Protein AF-A0AAD7VWS1-F1 (afdb_monomer_lite)

InterPro domains:
  IPR057203 Domain of unknown function DUF7881 [PF25324] (8-81)

Foldseek 3Di:
DPPPPCPQFQEFEDALVGQPDTLGTDNFDQQDDLQNVVVVCVVSKDKPADWWKAFPPVRHTGDRDSHGDDGGYIYIYHPDVPIDID

Structure (mmCIF, N/CA/C/O backbone):
data_AF-A0AAD7VWS1-F1
#
_entry.id   AF-A0AAD7VWS1-F1
#
loop_
_atom_site.group_PDB
_atom_site.id
_atom_site.type_symbol
_atom_site.label_atom_id
_atom_site.label_alt_id
_atom_site.label_comp_id
_atom_site.label_asym_id
_atom_site.label_entity_id
_atom_site.label_seq_id
_atom_site.pdbx_PDB_ins_code
_atom_site.Cartn_x
_atom_site.Cartn_y
_atom_site.Cartn_z
_atom_site.occupancy
_atom_site.B_iso_or_equiv
_atom_site.auth_seq_id
_atom_site.auth_comp_id
_atom_site.auth_asym_id
_atom_site.auth_atom_id
_atom_site.pdbx_PDB_model_num
ATOM 1 N N . MET A 1 1 ? 9.156 -26.517 11.176 1.00 43.91 1 MET A N 1
ATOM 2 C CA . MET A 1 1 ? 8.112 -25.726 10.493 1.00 43.91 1 MET A CA 1
ATOM 3 C C . MET A 1 1 ? 8.736 -24.392 10.151 1.00 43.91 1 MET A C 1
ATOM 5 O O . MET A 1 1 ? 9.373 -23.820 11.020 1.00 43.91 1 MET A O 1
ATOM 9 N N . VAL A 1 2 ? 8.665 -23.952 8.896 1.00 50.78 2 VAL A N 1
ATOM 10 C CA . VAL A 1 2 ? 9.093 -22.595 8.540 1.00 50.78 2 VAL A CA 1
ATOM 11 C C . VAL A 1 2 ? 7.971 -21.678 9.005 1.00 50.78 2 VAL A C 1
ATOM 13 O O . VAL A 1 2 ? 6.897 -21.694 8.409 1.00 50.78 2 VAL A O 1
ATOM 16 N N . ASP A 1 3 ? 8.179 -20.957 10.106 1.00 52.47 3 ASP A N 1
ATOM 17 C CA . ASP A 1 3 ? 7.302 -19.865 10.519 1.00 52.47 3 ASP A CA 1
ATOM 18 C C . ASP A 1 3 ? 7.219 -18.869 9.365 1.00 52.47 3 ASP A C 1
ATOM 20 O O . ASP A 1 3 ? 8.141 -18.086 9.115 1.00 52.47 3 ASP A O 1
ATOM 24 N N . ASN A 1 4 ? 6.130 -18.938 8.602 1.00 59.31 4 ASN A N 1
ATOM 25 C CA . ASN A 1 4 ? 5.855 -17.945 7.586 1.00 59.31 4 ASN A CA 1
ATOM 26 C C . ASN A 1 4 ? 5.577 -16.642 8.339 1.00 59.31 4 ASN A C 1
ATOM 28 O O . ASN A 1 4 ? 4.481 -16.446 8.854 1.00 59.31 4 ASN A O 1
ATOM 32 N N . ARG A 1 5 ? 6.577 -15.755 8.418 1.00 56.41 5 ARG A N 1
ATOM 33 C CA . ARG A 1 5 ? 6.502 -14.441 9.093 1.00 56.41 5 ARG A CA 1
ATOM 34 C C . ARG A 1 5 ? 5.409 -13.518 8.521 1.00 56.41 5 ARG A C 1
ATOM 36 O O . ARG A 1 5 ? 5.210 -12.414 9.018 1.00 56.41 5 ARG A O 1
ATOM 43 N N . SER A 1 6 ? 4.720 -13.967 7.473 1.00 59.38 6 SER A N 1
ATOM 44 C CA . SER A 1 6 ? 3.549 -13.334 6.866 1.00 59.38 6 SER A CA 1
ATOM 45 C C . SER A 1 6 ? 2.220 -13.763 7.505 1.00 59.38 6 SER A C 1
ATOM 47 O O . SER A 1 6 ? 1.200 -13.134 7.232 1.00 59.38 6 SER A O 1
ATOM 49 N N . LEU A 1 7 ? 2.201 -14.817 8.335 1.00 63.66 7 LEU A N 1
ATOM 50 C CA . LEU A 1 7 ? 1.003 -15.278 9.042 1.00 63.66 7 LEU A CA 1
ATOM 51 C C . LEU A 1 7 ? 0.433 -14.145 9.905 1.00 63.66 7 LEU A C 1
ATOM 53 O O . LEU A 1 7 ? 1.127 -13.575 10.743 1.00 63.66 7 LEU A O 1
ATOM 57 N N . GLY A 1 8 ? -0.842 -13.820 9.683 1.00 71.44 8 GLY A N 1
ATOM 58 C CA . GLY A 1 8 ? -1.567 -12.781 10.419 1.00 71.44 8 GLY A CA 1
ATOM 59 C C . GLY A 1 8 ? -1.600 -11.407 9.746 1.00 71.44 8 GLY A C 1
ATOM 60 O O . GLY A 1 8 ? -2.328 -10.533 10.217 1.00 71.44 8 GLY A O 1
ATOM 61 N N . ARG A 1 9 ? -0.879 -11.196 8.635 1.00 85.44 9 ARG A N 1
ATOM 62 C CA . ARG A 1 9 ? -1.091 -10.004 7.802 1.00 85.44 9 ARG A CA 1
ATOM 63 C C . ARG A 1 9 ? -2.453 -10.112 7.127 1.00 85.44 9 ARG A C 1
ATOM 65 O O . ARG A 1 9 ? -2.789 -11.137 6.543 1.00 85.44 9 ARG A O 1
ATOM 72 N N . THR A 1 10 ? -3.241 -9.056 7.245 1.00 92.38 10 THR A N 1
ATOM 73 C CA . THR A 1 10 ? -4.576 -8.954 6.636 1.00 92.38 10 THR A CA 1
ATOM 74 C C . THR A 1 10 ? -4.609 -7.913 5.527 1.00 92.38 10 THR A C 1
ATOM 76 O O . THR A 1 10 ? -5.586 -7.829 4.787 1.00 92.38 10 THR A O 1
ATOM 79 N N . VAL A 1 11 ? -3.535 -7.134 5.405 1.00 94.00 11 VAL A N 1
ATOM 80 C CA . VAL A 1 11 ? -3.313 -6.159 4.347 1.00 94.00 11 VAL A CA 1
ATOM 81 C C . VAL A 1 11 ? -2.037 -6.539 3.617 1.00 94.00 11 VAL A C 1
ATOM 83 O O . VAL A 1 11 ? -0.984 -6.696 4.239 1.00 94.00 11 VAL A O 1
ATOM 86 N N . HIS A 1 12 ? -2.136 -6.656 2.300 1.00 94.62 12 HIS A N 1
ATOM 87 C CA . HIS A 1 12 ? -1.014 -6.903 1.400 1.00 94.62 12 HIS A CA 1
ATOM 88 C C . HIS A 1 12 ? -1.024 -5.858 0.298 1.00 94.62 12 HIS A C 1
ATOM 90 O O . HIS A 1 12 ? -2.096 -5.482 -0.169 1.00 94.62 12 HIS A O 1
ATOM 96 N N . PHE A 1 13 ? 0.146 -5.403 -0.127 1.00 94.25 13 PHE A N 1
ATOM 97 C CA . PHE A 1 13 ? 0.263 -4.469 -1.240 1.00 94.25 13 PHE A CA 1
ATOM 98 C C . PHE A 1 13 ? 1.244 -4.989 -2.289 1.00 94.25 13 PHE A C 1
ATOM 100 O O . PHE A 1 13 ? 2.233 -5.651 -1.967 1.00 94.25 13 PHE A O 1
ATOM 107 N N . TYR A 1 14 ? 0.921 -4.714 -3.547 1.00 94.56 14 TYR A N 1
ATOM 108 C CA . TYR A 1 14 ? 1.534 -5.301 -4.733 1.00 94.56 14 TYR A CA 1
ATOM 109 C C . TYR A 1 14 ? 1.883 -4.207 -5.732 1.00 94.56 14 TYR A C 1
ATOM 111 O O . TYR A 1 14 ? 1.237 -3.159 -5.766 1.00 94.56 14 TYR A O 1
ATOM 119 N N . ASN A 1 15 ? 2.852 -4.477 -6.601 1.00 92.44 15 ASN A N 1
ATOM 120 C CA . ASN A 1 15 ? 2.973 -3.716 -7.833 1.00 92.44 15 ASN A CA 1
ATOM 121 C C . ASN A 1 15 ? 1.853 -4.172 -8.780 1.00 92.44 15 ASN A C 1
ATOM 123 O O . ASN A 1 15 ? 1.744 -5.356 -9.087 1.00 92.44 15 ASN A O 1
ATOM 127 N N . ALA A 1 16 ? 1.038 -3.243 -9.278 1.00 90.44 16 ALA A N 1
ATOM 128 C CA . ALA A 1 16 ? -0.050 -3.552 -10.206 1.00 90.44 16 ALA A CA 1
ATOM 129 C C . ALA A 1 16 ? 0.430 -4.224 -11.511 1.00 90.44 16 ALA A C 1
ATOM 131 O O . ALA A 1 16 ? -0.365 -4.862 -12.197 1.00 90.44 16 ALA A O 1
ATOM 132 N N . LEU A 1 17 ? 1.708 -4.059 -11.876 1.00 89.00 17 LEU A N 1
ATOM 133 C CA . LEU A 1 17 ? 2.330 -4.706 -13.037 1.00 89.00 17 LEU A CA 1
ATOM 134 C C . LEU A 1 17 ? 2.835 -6.129 -12.743 1.00 89.00 17 LEU A C 1
ATOM 136 O O . LEU A 1 17 ? 3.004 -6.903 -13.681 1.00 89.00 17 LEU A O 1
ATOM 140 N N . SER A 1 18 ? 3.029 -6.470 -11.467 1.00 87.69 18 SER A N 1
ATOM 141 C CA . SER A 1 18 ? 3.504 -7.778 -10.996 1.00 87.69 18 SER A CA 1
ATOM 142 C C . SER A 1 18 ? 2.621 -8.255 -9.832 1.00 87.69 18 SER A C 1
ATOM 144 O O . SER A 1 18 ? 3.052 -8.249 -8.679 1.00 87.69 18 SER A O 1
ATOM 146 N N . PRO A 1 19 ? 1.354 -8.621 -10.100 1.00 84.25 19 PRO A N 1
ATOM 147 C CA . PRO A 1 19 ? 0.343 -8.832 -9.062 1.00 84.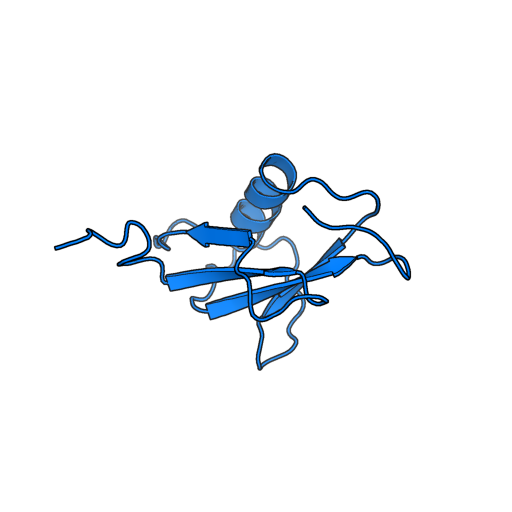25 19 PRO A CA 1
ATOM 148 C C . PRO A 1 19 ? 0.534 -10.111 -8.235 1.00 84.25 19 PRO A C 1
ATOM 150 O O . PRO A 1 19 ? -0.148 -10.260 -7.215 1.00 84.25 19 PRO A O 1
ATOM 153 N N . ASP A 1 20 ? 1.413 -11.010 -8.681 1.00 86.75 20 ASP A N 1
ATOM 154 C CA . ASP A 1 20 ? 1.720 -12.289 -8.036 1.00 86.75 20 ASP A CA 1
ATOM 155 C C . ASP A 1 20 ? 2.727 -12.143 -6.882 1.00 86.75 20 ASP A C 1
ATOM 157 O O . ASP A 1 20 ? 2.698 -12.935 -5.938 1.00 86.75 20 ASP A O 1
ATOM 161 N N . ASP A 1 21 ? 3.546 -11.086 -6.901 1.00 85.00 21 ASP A N 1
ATOM 162 C CA . ASP A 1 21 ? 4.585 -10.839 -5.903 1.00 85.00 21 ASP A CA 1
ATOM 163 C C . ASP A 1 21 ? 4.204 -9.665 -4.998 1.00 85.00 21 ASP A C 1
ATOM 165 O O . ASP A 1 21 ? 4.137 -8.502 -5.407 1.00 85.00 21 ASP A O 1
ATOM 169 N N . ALA A 1 22 ? 3.929 -9.973 -3.729 1.00 88.81 22 ALA A N 1
ATOM 170 C CA . ALA A 1 22 ? 3.646 -8.948 -2.734 1.00 88.81 22 ALA A CA 1
ATOM 171 C C . ALA A 1 22 ? 4.915 -8.141 -2.436 1.00 88.81 22 ALA A C 1
ATOM 173 O O . ALA A 1 22 ? 5.912 -8.701 -1.981 1.00 88.81 22 ALA A O 1
ATOM 174 N N . LEU A 1 23 ? 4.836 -6.819 -2.594 1.00 91.44 23 LEU A N 1
ATOM 175 C CA . LEU A 1 23 ? 5.878 -5.893 -2.140 1.00 91.44 23 LEU A CA 1
ATOM 176 C C . LEU A 1 23 ? 5.957 -5.889 -0.608 1.00 91.44 23 LEU A C 1
ATOM 178 O O . LEU A 1 23 ? 7.022 -5.763 -0.010 1.00 91.44 23 LEU A O 1
ATOM 182 N N . GLY A 1 24 ? 4.812 -6.076 0.050 1.00 91.69 24 GLY A N 1
ATOM 183 C CA . GLY A 1 24 ? 4.761 -6.173 1.496 1.00 91.69 24 GLY A CA 1
ATOM 184 C C . GLY A 1 24 ? 3.358 -6.368 2.044 1.00 91.69 24 GLY A C 1
ATOM 185 O O . GLY A 1 24 ? 2.413 -6.746 1.350 1.00 91.69 24 GLY A O 1
ATOM 186 N N . GLY A 1 25 ? 3.233 -6.153 3.348 1.00 92.38 25 GLY A N 1
ATOM 187 C CA . GLY A 1 25 ? 1.956 -6.215 4.038 1.00 92.38 25 GLY A CA 1
ATOM 188 C C . GLY A 1 25 ? 2.084 -5.856 5.508 1.00 92.38 25 GLY A C 1
ATOM 189 O O . GLY A 1 25 ? 3.185 -5.854 6.064 1.00 92.38 25 GLY A O 1
ATOM 190 N N . LEU A 1 26 ? 0.946 -5.583 6.138 1.00 91.44 26 LEU A N 1
ATOM 191 C CA . LEU A 1 26 ? 0.865 -5.198 7.542 1.00 91.44 26 LEU A CA 1
ATOM 192 C C . LEU A 1 26 ? -0.205 -6.003 8.2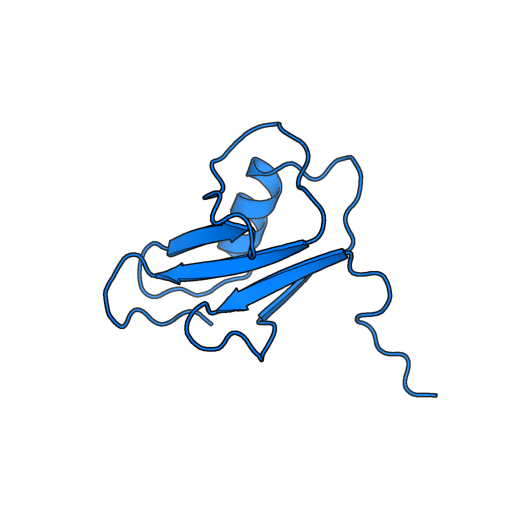79 1.00 91.44 26 LEU A C 1
ATOM 194 O O . LEU A 1 26 ? -1.187 -6.479 7.703 1.00 91.44 26 LEU A O 1
ATOM 198 N N . ILE A 1 27 ? 0.013 -6.163 9.581 1.00 90.38 27 ILE A N 1
ATOM 199 C CA . ILE A 1 27 ? -1.013 -6.652 10.497 1.00 90.38 27 ILE A CA 1
ATOM 200 C C . ILE A 1 27 ? -1.904 -5.457 10.812 1.00 90.38 27 ILE A C 1
ATOM 202 O O . ILE A 1 27 ? -1.452 -4.487 11.423 1.00 90.38 27 ILE A O 1
ATOM 206 N N . LEU A 1 28 ? -3.151 -5.506 10.348 1.00 90.00 28 LEU A N 1
ATOM 207 C CA . LEU A 1 28 ? -4.079 -4.401 10.533 1.00 90.00 28 LEU A CA 1
ATOM 208 C C . LEU A 1 28 ? -4.521 -4.330 11.994 1.00 90.00 28 LEU A C 1
ATOM 210 O O . LEU A 1 28 ? -5.022 -5.308 12.548 1.00 90.00 28 LEU A O 1
ATOM 214 N N . ASN A 1 29 ? -4.373 -3.155 12.597 1.00 88.75 29 ASN A N 1
ATOM 215 C CA . ASN A 1 29 ? -4.997 -2.824 13.872 1.00 88.75 29 ASN A CA 1
ATOM 216 C C . ASN A 1 29 ? -6.062 -1.737 13.660 1.00 88.75 29 ASN A C 1
ATOM 218 O O . ASN A 1 29 ? -6.084 -1.073 12.624 1.00 88.75 29 ASN A O 1
ATOM 222 N N . GLN A 1 30 ? -6.939 -1.547 14.647 1.00 86.00 30 GLN A N 1
ATOM 223 C CA . GLN A 1 30 ? -8.067 -0.610 14.547 1.00 86.00 30 GLN A CA 1
ATOM 224 C C . GLN A 1 30 ? -7.655 0.871 14.464 1.00 86.00 30 GLN A C 1
ATOM 226 O O . GLN A 1 30 ? -8.498 1.716 14.183 1.00 86.00 30 GLN A O 1
ATOM 231 N N . SER A 1 31 ? -6.378 1.190 14.687 1.00 90.81 31 SER A N 1
ATOM 232 C CA . SER A 1 31 ? -5.846 2.555 14.637 1.00 90.81 31 SER A CA 1
ATOM 233 C C . SER A 1 31 ? -5.240 2.916 13.276 1.00 90.81 31 SER A C 1
ATOM 235 O O . SER A 1 31 ? -4.855 4.069 13.069 1.00 90.81 31 SER A O 1
ATOM 237 N N . VAL A 1 32 ? -5.107 1.957 12.351 1.00 94.69 32 VAL A N 1
ATOM 238 C CA . VAL A 1 32 ? -4.605 2.237 11.000 1.00 94.69 32 VAL A CA 1
ATOM 239 C C . VAL A 1 32 ? -5.739 2.801 10.152 1.00 94.69 32 VAL A C 1
ATOM 241 O O . VAL A 1 32 ? -6.703 2.107 9.828 1.00 94.69 32 VAL A O 1
ATOM 244 N N . THR A 1 33 ? -5.593 4.063 9.771 1.00 96.62 33 THR A N 1
ATOM 245 C CA . THR A 1 33 ? -6.463 4.742 8.810 1.00 96.62 33 THR A CA 1
ATOM 246 C C . THR A 1 33 ? -5.865 4.697 7.408 1.00 96.62 33 THR A C 1
ATOM 248 O O . THR A 1 33 ? -4.669 4.436 7.240 1.00 96.62 33 THR A O 1
ATOM 251 N N . GLU A 1 34 ? -6.676 4.994 6.395 1.00 96.44 34 GLU A N 1
ATOM 252 C CA . GLU A 1 34 ? -6.210 5.141 5.010 1.00 96.44 34 GLU A CA 1
ATOM 253 C C . GLU A 1 34 ? -5.084 6.178 4.902 1.00 96.44 34 GLU A C 1
ATOM 255 O O . GLU A 1 34 ? -4.058 5.919 4.273 1.00 96.44 34 GLU A O 1
ATOM 260 N N . LYS A 1 35 ? -5.220 7.321 5.588 1.00 96.81 35 LYS A N 1
ATOM 261 C CA . LYS A 1 35 ? -4.191 8.369 5.641 1.00 96.81 35 LYS A CA 1
ATOM 262 C C . LYS A 1 35 ? -2.870 7.868 6.220 1.00 96.81 35 LYS A C 1
ATOM 264 O O . LYS A 1 35 ? -1.819 8.101 5.628 1.00 96.81 35 LYS A O 1
ATOM 269 N N . ASN A 1 36 ? -2.911 7.189 7.366 1.00 95.75 36 ASN A N 1
ATOM 270 C CA . ASN A 1 36 ? -1.694 6.695 8.008 1.00 95.75 36 ASN A CA 1
ATOM 271 C C . ASN A 1 36 ? -1.032 5.603 7.164 1.00 95.75 36 ASN A C 1
ATOM 273 O O . ASN A 1 36 ? 0.190 5.550 7.090 1.00 95.75 36 ASN A O 1
ATOM 277 N N . PHE A 1 37 ? -1.825 4.759 6.504 1.00 95.69 37 PHE A N 1
ATOM 278 C CA . PHE A 1 37 ? -1.304 3.739 5.603 1.00 95.69 37 PHE A CA 1
ATOM 279 C C . PHE A 1 37 ? -0.609 4.340 4.381 1.00 95.69 37 PHE A C 1
ATOM 281 O O . PHE A 1 37 ? 0.514 3.946 4.081 1.00 95.69 37 PHE A O 1
ATOM 288 N N . LEU A 1 38 ? -1.220 5.333 3.728 1.00 95.50 38 LEU A N 1
ATOM 289 C CA . LEU A 1 38 ? -0.585 6.056 2.622 1.00 95.50 38 LEU A CA 1
ATOM 290 C C . LEU A 1 38 ? 0.733 6.704 3.067 1.00 95.50 38 LEU A C 1
ATOM 292 O O . LEU A 1 38 ? 1.749 6.528 2.404 1.00 95.50 38 LEU A O 1
ATOM 296 N N . PHE A 1 39 ? 0.751 7.348 4.238 1.00 94.75 39 PHE A N 1
ATOM 297 C CA . PHE A 1 39 ? 1.975 7.926 4.800 1.00 94.75 39 PHE A CA 1
ATOM 298 C C . PHE A 1 39 ? 3.060 6.874 5.098 1.00 94.75 39 PHE A C 1
ATOM 300 O O . PHE A 1 39 ? 4.241 7.114 4.871 1.00 94.75 39 PHE A O 1
ATOM 307 N N . MET A 1 40 ? 2.687 5.681 5.574 1.00 94.62 40 MET A N 1
ATOM 308 C CA . MET A 1 40 ? 3.645 4.582 5.753 1.00 94.62 40 MET A CA 1
ATOM 309 C C . MET A 1 40 ? 4.246 4.130 4.417 1.00 94.62 40 MET A C 1
ATOM 311 O O . MET A 1 40 ? 5.441 3.844 4.357 1.00 94.62 40 MET A O 1
ATOM 315 N N . LEU A 1 41 ? 3.450 4.072 3.346 1.00 94.00 41 LEU A N 1
ATOM 316 C CA . LEU A 1 41 ? 3.939 3.675 2.024 1.00 94.00 41 LEU A CA 1
ATOM 317 C C . LEU A 1 41 ? 4.895 4.704 1.414 1.00 94.00 41 LEU A C 1
ATOM 319 O O . LEU A 1 41 ? 5.814 4.302 0.712 1.00 94.00 41 LEU A O 1
ATOM 323 N N . GLU A 1 42 ? 4.763 5.995 1.728 1.00 91.25 42 GLU A N 1
ATOM 324 C CA . GLU A 1 42 ? 5.751 7.013 1.324 1.00 91.25 42 GLU A CA 1
ATOM 325 C C . GLU A 1 42 ? 7.150 6.759 1.910 1.00 91.25 42 GLU A C 1
ATOM 327 O O . GLU A 1 42 ? 8.146 7.192 1.337 1.00 91.25 42 GLU A O 1
ATOM 332 N N . ILE A 1 43 ? 7.235 6.047 3.038 1.00 92.00 43 ILE A N 1
ATOM 333 C CA . ILE A 1 43 ? 8.506 5.666 3.668 1.00 92.00 43 ILE A CA 1
ATOM 334 C C . ILE A 1 43 ? 9.011 4.323 3.122 1.00 92.00 43 ILE A C 1
ATOM 336 O O . ILE A 1 43 ? 10.218 4.124 2.994 1.00 92.00 43 ILE A O 1
ATOM 340 N N . LEU A 1 44 ? 8.100 3.383 2.854 1.00 91.38 44 LEU A N 1
ATOM 341 C CA . LEU A 1 44 ? 8.442 2.003 2.501 1.00 91.38 44 LEU A CA 1
ATOM 342 C C . LEU A 1 44 ? 8.690 1.786 1.006 1.00 91.38 44 LEU A C 1
ATOM 344 O O . LEU A 1 44 ? 9.451 0.887 0.665 1.00 91.38 44 LEU A O 1
ATOM 348 N N . ILE A 1 45 ? 8.028 2.555 0.143 1.00 91.31 45 ILE A N 1
ATOM 349 C CA . ILE A 1 45 ? 8.024 2.345 -1.306 1.00 91.31 45 ILE A CA 1
ATOM 350 C C . ILE A 1 45 ? 8.939 3.354 -1.980 1.00 91.31 45 ILE A C 1
ATOM 352 O O . ILE A 1 45 ? 8.807 4.564 -1.779 1.00 91.31 45 ILE A O 1
ATOM 356 N N . VAL A 1 46 ? 9.809 2.861 -2.857 1.00 89.12 46 VAL A N 1
ATOM 357 C CA . VAL A 1 46 ? 10.604 3.706 -3.741 1.00 89.12 46 VAL A CA 1
ATOM 358 C C . VAL A 1 46 ? 9.937 3.717 -5.110 1.00 89.12 46 VAL A C 1
ATOM 360 O O . VAL A 1 46 ? 9.830 2.706 -5.798 1.00 89.12 46 VAL A O 1
ATOM 363 N N . ALA A 1 47 ? 9.467 4.891 -5.522 1.00 89.25 47 ALA A N 1
ATOM 364 C CA . ALA A 1 47 ? 8.805 5.077 -6.805 1.00 89.25 47 ALA A CA 1
ATOM 365 C C . ALA A 1 47 ? 9.481 6.193 -7.599 1.00 89.25 47 ALA A C 1
ATOM 367 O O . ALA A 1 47 ? 9.759 7.270 -7.071 1.00 89.25 47 ALA A O 1
ATOM 368 N N . SER A 1 48 ? 9.699 5.972 -8.897 1.00 87.19 48 SER A N 1
ATOM 369 C CA . SER A 1 48 ? 10.279 7.005 -9.773 1.00 87.19 48 SER A CA 1
ATOM 370 C C . SER A 1 48 ? 9.294 8.132 -10.107 1.00 87.19 48 SER A C 1
ATOM 372 O O . SER A 1 48 ? 9.696 9.175 -10.613 1.00 87.19 48 SER A O 1
ATOM 374 N N . ASN A 1 49 ? 7.999 7.911 -9.874 1.00 89.81 49 ASN A N 1
ATOM 375 C CA . ASN A 1 49 ? 6.914 8.836 -10.184 1.00 89.81 49 ASN A CA 1
ATOM 376 C C . ASN A 1 49 ? 5.831 8.739 -9.102 1.00 89.81 49 ASN A C 1
ATOM 378 O O . ASN A 1 49 ? 5.739 7.700 -8.441 1.00 89.81 49 ASN A O 1
ATOM 382 N N . PRO A 1 50 ? 4.949 9.749 -8.977 1.00 91.69 50 PRO A N 1
ATOM 383 C CA . PRO A 1 50 ? 3.750 9.624 -8.162 1.00 91.69 50 PRO A CA 1
ATOM 384 C C . PRO A 1 50 ? 2.972 8.357 -8.520 1.00 91.69 50 PRO A C 1
ATOM 386 O O . PRO A 1 50 ? 2.874 7.977 -9.693 1.00 91.69 50 PRO A O 1
ATOM 389 N N . TYR A 1 51 ? 2.412 7.713 -7.509 1.00 93.88 51 TYR A N 1
ATOM 390 C CA . TYR A 1 51 ? 1.632 6.496 -7.659 1.00 93.88 51 TYR A CA 1
ATOM 391 C C . TYR A 1 51 ? 0.277 6.647 -6.982 1.00 93.88 51 TYR A C 1
ATOM 393 O O . TYR A 1 51 ? 0.058 7.536 -6.162 1.00 93.88 51 TYR A O 1
ATOM 401 N N . SER A 1 52 ? -0.634 5.763 -7.357 1.00 94.38 52 SER A N 1
ATOM 402 C CA . SER A 1 52 ? -1.948 5.625 -6.752 1.00 94.38 52 SER A CA 1
ATOM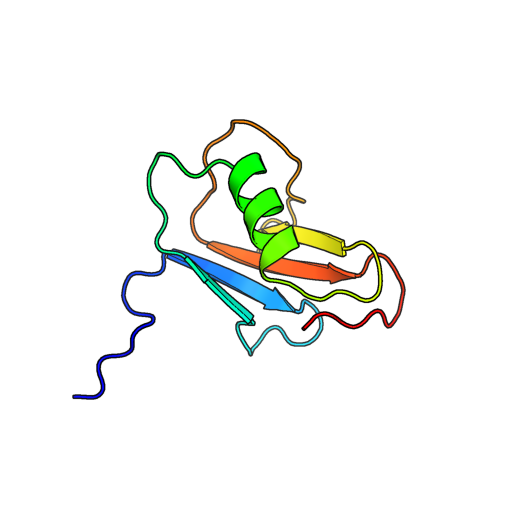 403 C C . SER A 1 52 ? -2.076 4.227 -6.171 1.00 94.38 52 SER A C 1
ATOM 405 O O . SER A 1 52 ? -1.493 3.271 -6.689 1.00 94.38 52 SER A O 1
ATOM 407 N N . LEU A 1 53 ? -2.854 4.116 -5.102 1.00 95.31 53 LEU A N 1
ATOM 408 C CA . LEU A 1 53 ? -3.133 2.856 -4.438 1.00 95.31 53 LEU A CA 1
ATOM 409 C C . LEU A 1 53 ? -4.610 2.524 -4.601 1.00 95.31 53 LEU A C 1
ATOM 411 O O . LEU A 1 53 ? -5.449 3.395 -4.398 1.00 95.31 53 LEU A O 1
ATOM 415 N N . SER A 1 54 ? -4.937 1.283 -4.949 1.00 96.00 54 SER A N 1
ATOM 416 C CA . SER A 1 54 ? -6.333 0.861 -5.105 1.00 96.00 54 SER A CA 1
ATOM 417 C C . SER A 1 54 ? -6.607 -0.485 -4.454 1.00 96.00 54 SER A C 1
ATOM 419 O O . SER A 1 54 ? -5.753 -1.366 -4.476 1.00 96.00 54 SER A O 1
ATOM 421 N N . LEU A 1 55 ? -7.787 -0.655 -3.860 1.00 95.62 55 LEU A N 1
ATOM 422 C CA . LEU A 1 55 ? -8.197 -1.931 -3.278 1.00 95.62 55 LEU A CA 1
ATOM 423 C C . LEU A 1 55 ? -8.568 -2.916 -4.396 1.00 95.62 55 LEU A C 1
ATOM 425 O O . LEU A 1 55 ? -9.565 -2.732 -5.107 1.00 95.62 55 LEU A O 1
ATOM 429 N N . ARG A 1 56 ? -7.789 -3.992 -4.518 1.00 92.69 56 ARG A N 1
ATOM 430 C CA . ARG A 1 56 ? -7.968 -5.045 -5.520 1.00 92.69 56 ARG A CA 1
ATOM 431 C C . ARG A 1 56 ? -9.364 -5.661 -5.404 1.00 92.69 56 ARG A C 1
ATOM 433 O O . ARG A 1 56 ? -9.863 -5.931 -4.313 1.00 92.69 56 ARG A O 1
ATOM 440 N N . GLY A 1 57 ? -10.014 -5.856 -6.548 1.00 90.81 57 GLY A N 1
ATOM 441 C CA . GLY A 1 57 ? -11.392 -6.347 -6.653 1.00 90.81 57 GLY A CA 1
ATOM 442 C C . GLY A 1 57 ? -12.442 -5.235 -6.707 1.00 90.81 57 GLY A C 1
ATOM 443 O O . GLY A 1 57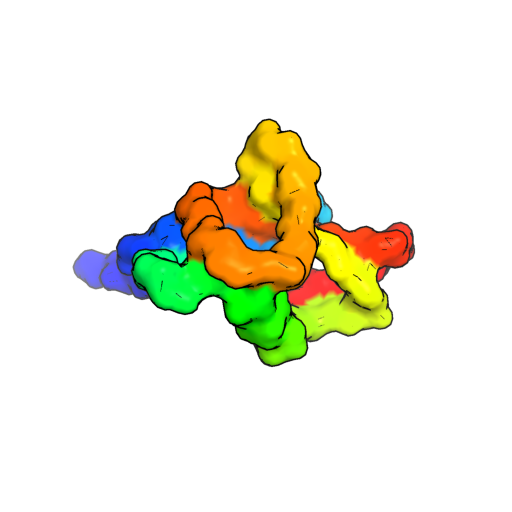 ? -13.345 -5.314 -7.533 1.00 90.81 57 GLY A O 1
ATOM 444 N N . SER A 1 58 ? -12.305 -4.179 -5.896 1.00 92.38 58 SER A N 1
ATOM 445 C CA . SER A 1 58 ? -13.212 -3.017 -5.953 1.00 92.38 58 SER A CA 1
ATOM 446 C C . SER A 1 58 ? -12.747 -1.934 -6.931 1.00 92.38 58 SER A C 1
ATOM 448 O O . SER A 1 58 ? -13.573 -1.233 -7.508 1.00 92.38 58 SER A O 1
ATOM 450 N N . GLY A 1 59 ? -11.428 -1.786 -7.110 1.00 91.94 59 GLY A N 1
ATOM 451 C CA . GLY A 1 59 ? -10.832 -0.676 -7.856 1.00 91.94 59 GLY A CA 1
ATOM 452 C C . GLY A 1 59 ? -10.927 0.678 -7.143 1.00 91.94 59 GLY A C 1
ATOM 453 O O . GLY A 1 59 ? -10.556 1.692 -7.729 1.00 91.94 59 GLY A O 1
ATOM 454 N N . GLU A 1 60 ? -11.411 0.713 -5.897 1.00 94.19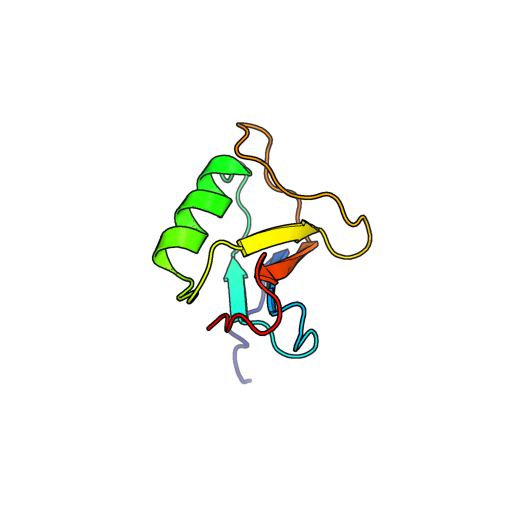 60 GLU A N 1
ATOM 455 C CA . GLU A 1 60 ? -11.500 1.926 -5.084 1.00 94.19 60 GLU A CA 1
ATOM 456 C C . GLU A 1 60 ? -10.095 2.483 -4.845 1.00 94.19 60 GLU A C 1
ATOM 458 O O . GLU A 1 60 ? -9.252 1.817 -4.239 1.00 94.19 60 GLU A O 1
ATOM 463 N N . VAL A 1 61 ? -9.835 3.690 -5.353 1.00 95.38 61 VAL A N 1
ATOM 464 C CA . VAL A 1 61 ? -8.568 4.394 -5.141 1.00 95.38 61 VAL A CA 1
ATOM 465 C C . VAL A 1 61 ? -8.568 4.985 -3.742 1.00 95.38 61 VAL A C 1
ATOM 467 O O . VAL A 1 61 ? -9.487 5.711 -3.367 1.00 95.38 61 VAL A O 1
ATOM 470 N N . LEU A 1 62 ? -7.519 4.691 -2.982 1.00 95.19 62 LEU A N 1
ATOM 471 C CA . LEU A 1 62 ? -7.363 5.203 -1.633 1.00 95.19 62 LEU A CA 1
ATOM 472 C C . LEU A 1 62 ? -6.978 6.675 -1.676 1.00 95.19 62 LEU A C 1
ATOM 474 O O . LEU A 1 62 ? -6.050 7.080 -2.377 1.00 95.19 62 LEU A O 1
ATOM 478 N N . THR A 1 63 ? -7.677 7.461 -0.869 1.00 95.62 63 THR A N 1
ATOM 479 C CA . THR A 1 63 ? -7.379 8.874 -0.643 1.00 95.62 63 THR A CA 1
ATOM 480 C C . THR A 1 63 ? -7.074 9.101 0.833 1.00 95.62 63 THR A C 1
ATOM 482 O O . THR A 1 63 ? -7.603 8.370 1.669 1.00 95.62 63 THR A O 1
ATOM 485 N N . PRO A 1 64 ? -6.249 10.097 1.197 1.00 95.44 64 PRO A N 1
ATOM 486 C CA . PRO A 1 64 ? -5.965 10.379 2.599 1.00 95.44 64 PRO A CA 1
ATOM 487 C C . PRO A 1 64 ? -7.246 10.720 3.373 1.00 95.44 64 PRO A C 1
ATOM 489 O O . PRO A 1 64 ? -7.817 11.796 3.204 1.00 95.44 64 PRO A O 1
ATOM 492 N N . SER A 1 65 ? -7.680 9.807 4.240 1.00 96.56 65 SER A N 1
ATOM 493 C CA . SER A 1 65 ? -8.849 9.975 5.100 1.00 96.56 65 SER A CA 1
ATOM 494 C C . SER A 1 65 ? -8.603 9.367 6.487 1.00 96.56 65 SER A C 1
ATOM 496 O O . SER A 1 65 ? -7.733 8.508 6.665 1.00 96.56 65 SER A O 1
ATOM 498 N N . ASP A 1 66 ? -9.378 9.806 7.480 1.00 96.38 66 ASP A N 1
ATOM 499 C CA . ASP A 1 66 ? -9.385 9.205 8.820 1.00 96.38 66 ASP A CA 1
ATOM 500 C C . ASP A 1 66 ? -10.270 7.944 8.894 1.00 96.38 66 ASP A C 1
ATOM 502 O O . ASP A 1 66 ? -10.497 7.405 9.979 1.00 96.38 66 ASP A O 1
ATOM 506 N N . ALA A 1 67 ? -10.770 7.447 7.755 1.00 95.12 67 ALA A N 1
ATOM 507 C CA . ALA A 1 67 ? -11.499 6.190 7.712 1.00 95.12 67 ALA A CA 1
ATOM 508 C C . ALA A 1 67 ? -10.560 5.015 8.047 1.00 95.12 67 ALA A C 1
ATOM 510 O O . ALA A 1 67 ? -9.390 5.022 7.642 1.00 95.12 67 ALA A O 1
ATOM 511 N N . PRO A 1 68 ? -11.046 3.990 8.771 1.00 95.50 68 PRO A N 1
ATOM 512 C CA . PRO A 1 68 ? -10.271 2.784 9.028 1.00 95.50 68 PRO A CA 1
ATOM 513 C C . PRO A 1 68 ? -9.856 2.098 7.725 1.00 95.50 68 PRO A C 1
ATOM 515 O O . PRO A 1 68 ? -10.675 1.924 6.821 1.00 95.50 68 PRO A O 1
ATOM 518 N N . LEU A 1 69 ? -8.602 1.650 7.652 1.00 96.06 69 LEU A N 1
ATOM 519 C CA . LEU A 1 69 ? -8.127 0.878 6.510 1.00 96.06 69 LEU A CA 1
ATOM 520 C C . LEU A 1 69 ? -8.853 -0.473 6.451 1.00 96.06 69 LEU A C 1
ATOM 522 O O . LEU A 1 69 ? -8.995 -1.163 7.462 1.00 96.06 69 LEU A O 1
ATOM 526 N N . LYS A 1 70 ? -9.285 -0.884 5.257 1.00 94.88 70 LYS A N 1
ATOM 527 C CA . LYS A 1 70 ? -9.940 -2.182 5.058 1.00 94.88 70 LYS A CA 1
ATOM 528 C C . LYS A 1 70 ? -8.887 -3.300 4.956 1.00 94.88 70 LYS A C 1
ATOM 530 O O . LYS A 1 70 ? -7.837 -3.096 4.343 1.00 94.88 70 LYS A O 1
ATOM 535 N N . PRO A 1 71 ? -9.132 -4.501 5.503 1.00 94.69 71 PRO A N 1
ATOM 536 C CA . PRO A 1 71 ? -8.309 -5.661 5.174 1.00 94.69 71 PRO A CA 1
ATOM 537 C C . PRO A 1 71 ? -8.455 -5.992 3.681 1.00 94.69 71 PRO A C 1
ATOM 539 O O . PRO A 1 71 ? -9.533 -5.826 3.111 1.00 94.69 71 PRO A O 1
ATOM 542 N N . GLY A 1 72 ? -7.385 -6.464 3.044 1.00 94.56 72 GLY A N 1
ATOM 543 C CA . GLY A 1 72 ? -7.410 -6.808 1.626 1.00 94.56 72 GLY A CA 1
ATOM 544 C C . GLY A 1 72 ? -6.069 -6.680 0.913 1.00 94.56 72 GLY A C 1
ATOM 545 O O . GLY A 1 72 ? -5.012 -6.502 1.519 1.00 94.56 72 GLY A O 1
ATOM 546 N N . GLN A 1 73 ? -6.136 -6.799 -0.408 1.00 95.94 73 GLN A N 1
ATOM 547 C CA . GLN A 1 73 ? -4.998 -6.648 -1.306 1.00 95.94 73 GLN A CA 1
ATOM 548 C C . GLN A 1 73 ? -5.071 -5.284 -1.982 1.00 95.94 73 GLN A C 1
ATOM 550 O O . GLN A 1 73 ? -6.123 -4.909 -2.487 1.00 95.94 73 GLN A O 1
ATOM 555 N N . TYR A 1 74 ? -3.963 -4.559 -2.008 1.00 96.06 74 TYR A N 1
ATOM 556 C CA . TYR A 1 74 ? -3.878 -3.227 -2.582 1.00 96.06 74 TYR A CA 1
ATOM 557 C C . TYR A 1 74 ? -2.877 -3.204 -3.729 1.00 96.06 74 TYR A C 1
ATOM 559 O O . TYR A 1 74 ? -1.761 -3.696 -3.599 1.00 96.06 74 TYR A O 1
ATOM 567 N N . ASP A 1 75 ? -3.267 -2.608 -4.843 1.00 95.56 75 ASP A N 1
ATOM 568 C CA . ASP A 1 75 ? -2.423 -2.467 -6.019 1.00 95.56 75 ASP A CA 1
ATOM 569 C C . ASP A 1 75 ? -1.838 -1.058 -6.070 1.00 95.56 75 ASP A C 1
ATOM 571 O O . ASP A 1 75 ? -2.578 -0.072 -6.149 1.00 95.56 75 ASP A O 1
ATOM 575 N N . ILE A 1 76 ? -0.507 -0.977 -6.019 1.00 94.69 76 ILE A N 1
ATOM 576 C CA . ILE A 1 76 ? 0.268 0.238 -6.264 1.00 94.69 76 ILE A CA 1
ATOM 577 C C . ILE A 1 76 ? 0.491 0.346 -7.762 1.00 94.69 76 ILE A C 1
ATOM 579 O O . ILE A 1 76 ? 1.093 -0.529 -8.387 1.00 94.69 76 ILE A O 1
ATOM 583 N N . ARG A 1 77 ? 0.035 1.447 -8.347 1.00 93.31 77 ARG A N 1
ATOM 584 C CA . ARG A 1 77 ? 0.207 1.728 -9.767 1.00 93.31 77 ARG A CA 1
ATOM 585 C C . ARG A 1 77 ? 0.864 3.084 -9.944 1.00 93.31 77 ARG A C 1
ATOM 587 O O . ARG A 1 77 ? 0.372 4.079 -9.421 1.00 93.31 77 ARG A O 1
ATOM 594 N N . SER A 1 78 ? 1.939 3.135 -10.727 1.00 92.44 78 SER A N 1
ATOM 595 C CA . SER A 1 78 ? 2.517 4.416 -11.126 1.00 92.44 78 SER A CA 1
ATOM 596 C C . SER A 1 78 ? 1.524 5.220 -11.970 1.00 92.44 78 SER A C 1
ATOM 598 O O . SER A 1 78 ? 0.870 4.679 -12.866 1.00 92.44 78 SER A O 1
ATOM 600 N N . ASN A 1 79 ? 1.437 6.523 -11.709 1.00 90.56 79 ASN A N 1
ATOM 601 C CA . ASN A 1 79 ? 0.620 7.439 -12.503 1.00 90.56 79 ASN A CA 1
ATOM 602 C C . ASN A 1 79 ? 1.260 7.723 -13.873 1.00 90.56 79 ASN A C 1
ATOM 604 O O . ASN A 1 79 ? 0.583 8.210 -14.777 1.00 90.56 79 ASN A O 1
ATOM 608 N N . ALA A 1 80 ? 2.551 7.411 -14.034 1.00 87.44 80 ALA A N 1
ATOM 609 C CA . ALA A 1 80 ? 3.269 7.519 -15.295 1.00 87.44 80 ALA A CA 1
ATOM 610 C C . ALA A 1 80 ? 3.351 6.152 -16.006 1.00 87.44 80 ALA A C 1
ATOM 612 O O . ALA A 1 80 ? 3.603 5.128 -15.361 1.00 87.44 80 ALA A O 1
ATOM 613 N N . PRO A 1 81 ? 3.190 6.105 -17.341 1.00 79.00 81 PRO A N 1
ATOM 614 C CA . PRO A 1 81 ? 3.392 4.878 -18.101 1.00 79.00 81 PRO A CA 1
ATOM 615 C C . PRO A 1 81 ? 4.849 4.407 -17.976 1.00 79.00 81 PRO A C 1
ATOM 617 O O . PRO A 1 81 ? 5.776 5.153 -18.277 1.00 79.00 81 PRO A O 1
ATOM 620 N N . GLY A 1 82 ? 5.043 3.165 -17.524 1.00 76.12 82 GLY A N 1
ATOM 621 C CA . GLY A 1 82 ? 6.372 2.571 -17.333 1.00 76.12 82 GLY A CA 1
ATOM 622 C C . GLY A 1 82 ? 7.106 3.007 -16.060 1.00 76.12 82 GLY A C 1
ATOM 623 O O . GLY A 1 82 ? 8.285 2.698 -15.918 1.00 76.12 82 GLY A O 1
ATOM 624 N N . GLY A 1 83 ? 6.448 3.716 -15.135 1.00 80.62 83 GLY A N 1
ATOM 625 C CA . GLY A 1 83 ? 7.060 4.076 -13.857 1.00 80.62 83 GLY A CA 1
ATOM 626 C C . GLY A 1 83 ? 7.312 2.849 -12.976 1.00 80.62 83 GLY A C 1
ATOM 627 O O . GLY A 1 83 ? 6.387 2.082 -12.705 1.00 80.62 83 GLY A O 1
ATOM 628 N N . ALA A 1 84 ? 8.558 2.685 -12.528 1.00 82.06 84 ALA A N 1
ATOM 629 C CA . ALA A 1 84 ? 8.955 1.612 -11.624 1.00 82.06 84 ALA A CA 1
ATOM 630 C C . ALA A 1 84 ? 8.460 1.872 -10.191 1.00 82.06 84 ALA A C 1
ATOM 632 O O . ALA A 1 84 ? 8.420 3.022 -9.738 1.00 82.06 84 ALA A O 1
ATOM 633 N N . ILE A 1 85 ? 8.086 0.782 -9.519 1.00 85.38 85 ILE A N 1
ATOM 634 C CA . ILE A 1 85 ? 7.665 0.713 -8.118 1.00 85.38 85 ILE A CA 1
ATOM 635 C C . ILE A 1 85 ? 8.436 -0.450 -7.496 1.00 85.38 85 ILE A C 1
ATOM 637 O O . ILE A 1 85 ? 8.291 -1.582 -7.972 1.00 85.38 85 ILE A O 1
ATOM 641 N N . GLU A 1 86 ? 9.232 -0.154 -6.471 1.00 79.62 86 GLU A N 1
ATOM 642 C CA . GLU A 1 86 ? 10.075 -1.105 -5.735 1.00 79.62 86 GLU A CA 1
ATOM 643 C C . GLU A 1 86 ? 9.832 -1.015 -4.223 1.00 79.62 86 GLU A C 1
ATOM 645 O O . GLU A 1 86 ? 9.593 0.109 -3.711 1.00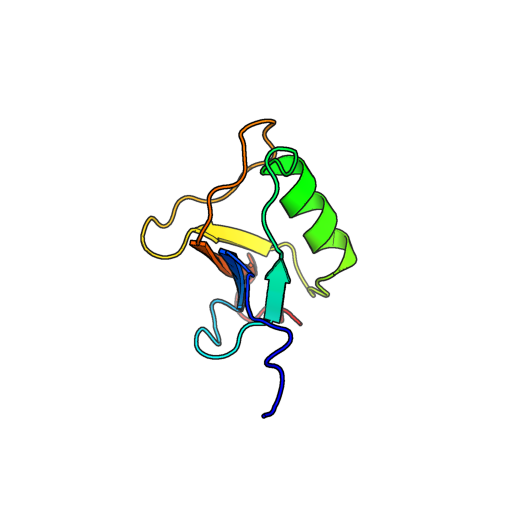 79.62 86 GLU A O 1
#

pLDDT: mean 88.48, std 11.17, range [43.91, 96.81]

Sequence (86 aa):
MVDNRSLGRTVHFYNALSPDDALGGLILNQSVTEKNFLFMLEILIVASNPYSLSLRGSGEVLTPSDAPLKPGQYDIRSNAPGGAIE

Radius of gyration: 12.87 Å; chains: 1; bounding box: 24×36×33 Å

Organism: NCBI:txid54092

Secondary structure (DSSP, 8-state):
----TTTT--EEEEETTEEEEEEEEE---TT-BHHHHHHHHHHH--BSS-EEEEETTTTEEP-S-SSBPPSEEEEEEESSTT--B-